Protein AF-A0A6V7L9M3-F1 (afdb_monomer)

Sequence (61 aa):
ATDKHGITTLLAAIWEGHTNCVKTLLEKGANPDGLTPDGVSYLDAAEKDEIKNLLRANAVH

Radius of gyration: 10.23 Å; Cα contacts (8 Å, |Δi|>4): 77; chains: 1; bounding box: 22×22×28 Å

Organism: NCBI:txid1563983

Solvent-accessible surface area (backbone atoms only — not comparable to full-atom v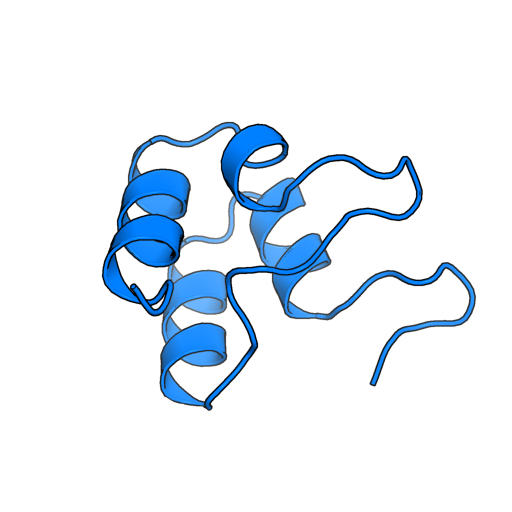alues): 3603 Å² total; per-residue (Å²): 122,58,49,101,71,53,48,34,72,57,54,54,24,39,70,72,63,36,53,70,54,37,52,55,39,45,77,72,66,47,74,44,83,39,60,44,77,88,69,43,42,46,55,74,61,27,83,49,67,69,49,31,51,53,33,59,73,64,42,83,130

Secondary structure (DSSP, 8-state):
-B-TTS-BHHHHHHHTT-HHHHHHHHHTT--SS-B-TTS-BHHHH--SHHHHHHHHHHS--

pLDDT: mean 87.89, std 9.63, range [53.62, 94.94]

InterPro domains:
  IPR002110 Ankyrin repeat [PF00023] (5-33)
  IPR002110 Ankyrin repeat [PS50088] (5-37)
  IPR002110 Ankyrin repeat [SM00248] (5-34)
  IPR036770 Ankyrin repeat-containing domain superfamily [G3DSA:1.25.40.20] (1-60)
  IPR036770 Ankyrin repeat-containing domain superfamily [SSF48403] (1-55)

Foldseek 3Di:
DAPPLRHDQLLVCQQVVVLVSNLVCLVVVNQLQDAHSVRHGSLRNHPDPSSNVSSVVSHDD

Structure (mmCIF, N/CA/C/O backbone):
data_AF-A0A6V7L9M3-F1
#
_entry.id   AF-A0A6V7L9M3-F1
#
loop_
_atom_site.group_PDB
_atom_site.id
_atom_site.type_symbol
_atom_site.label_atom_id
_atom_site.label_alt_id
_atom_site.label_comp_id
_atom_site.label_asym_id
_atom_site.label_entity_id
_atom_site.label_seq_id
_atom_site.pdbx_PDB_ins_code
_atom_site.Cartn_x
_atom_site.Cartn_y
_atom_site.Cartn_z
_atom_site.occupancy
_atom_site.B_iso_or_equiv
_atom_site.auth_seq_id
_atom_site.auth_comp_id
_atom_site.auth_asym_id
_atom_site.auth_atom_id
_atom_site.pdbx_PDB_model_num
ATOM 1 N N . ALA A 1 1 ? -9.220 -5.167 -11.206 1.00 53.97 1 ALA A N 1
ATOM 2 C CA . ALA A 1 1 ? -8.596 -5.439 -12.515 1.00 53.97 1 ALA A CA 1
ATOM 3 C C . ALA A 1 1 ? -7.154 -4.955 -12.457 1.00 53.97 1 ALA A C 1
ATOM 5 O O . ALA A 1 1 ? -6.928 -3.874 -11.923 1.00 53.97 1 ALA A O 1
ATOM 6 N N . THR A 1 2 ? -6.200 -5.767 -12.901 1.00 62.19 2 THR A N 1
ATOM 7 C CA . THR A 1 2 ? -4.789 -5.386 -13.062 1.00 62.19 2 THR A CA 1
ATOM 8 C C . THR A 1 2 ? -4.580 -4.808 -14.460 1.00 62.19 2 THR A C 1
ATOM 10 O O . THR A 1 2 ? -5.228 -5.256 -15.405 1.00 62.19 2 THR A O 1
ATOM 13 N N . ASP A 1 3 ? -3.704 -3.813 -14.601 1.00 69.25 3 ASP A N 1
ATOM 14 C CA . ASP A 1 3 ? -3.279 -3.339 -15.925 1.00 69.25 3 ASP A CA 1
ATOM 15 C C . ASP A 1 3 ? -2.378 -4.391 -16.612 1.00 69.25 3 ASP A C 1
ATOM 17 O O . ASP A 1 3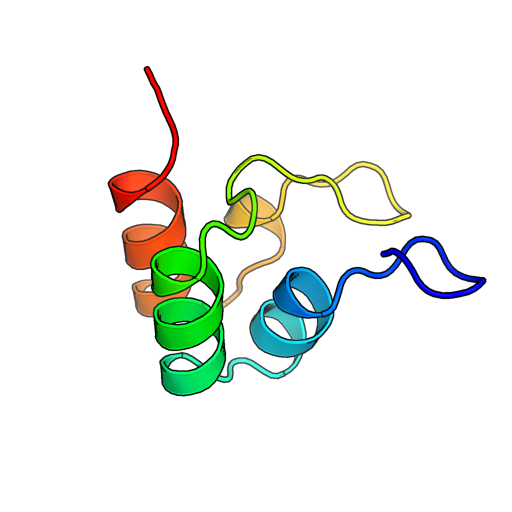 ? -1.974 -5.377 -15.991 1.00 69.25 3 ASP A O 1
ATOM 21 N N . LYS A 1 4 ? -2.015 -4.183 -17.883 1.00 72.25 4 LYS A N 1
ATOM 22 C CA . LYS A 1 4 ? -1.116 -5.033 -18.698 1.00 72.25 4 LYS A CA 1
ATOM 23 C C . LYS A 1 4 ? 0.232 -5.382 -18.042 1.00 72.25 4 LYS A C 1
ATOM 25 O O . LYS A 1 4 ? 0.909 -6.300 -18.492 1.00 72.25 4 LYS A O 1
ATOM 30 N N . HIS A 1 5 ? 0.615 -4.656 -16.992 1.00 68.56 5 HIS A N 1
ATOM 31 C CA . HIS A 1 5 ? 1.826 -4.869 -16.196 1.00 68.56 5 HIS A CA 1
ATOM 32 C C . HIS A 1 5 ? 1.582 -5.621 -14.877 1.00 68.56 5 HIS A C 1
ATOM 34 O O . HIS A 1 5 ? 2.491 -5.724 -14.065 1.00 68.56 5 HIS A O 1
ATOM 40 N N . GLY A 1 6 ? 0.364 -6.105 -14.610 1.00 73.44 6 GLY A N 1
ATOM 41 C CA . GLY A 1 6 ? 0.017 -6.725 -13.325 1.00 73.44 6 GLY A CA 1
ATOM 42 C C . GLY A 1 6 ? -0.180 -5.718 -12.185 1.00 73.44 6 GLY A C 1
ATOM 43 O O . GLY A 1 6 ? -0.409 -6.112 -11.046 1.00 73.44 6 GLY A O 1
ATOM 44 N N . ILE A 1 7 ? -0.128 -4.416 -12.478 1.00 80.31 7 ILE A N 1
ATOM 45 C CA . ILE A 1 7 ? -0.276 -3.353 -11.481 1.00 80.31 7 ILE A CA 1
ATOM 46 C C . ILE A 1 7 ? -1.761 -3.163 -11.169 1.00 80.31 7 ILE A C 1
ATOM 48 O O . ILE A 1 7 ? -2.576 -2.924 -12.065 1.00 80.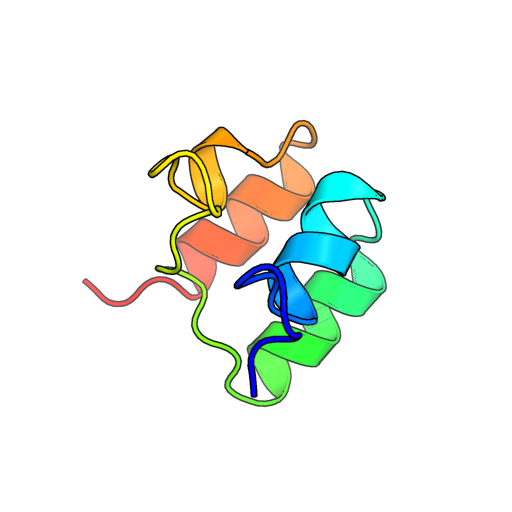31 7 ILE A O 1
ATOM 52 N N . THR A 1 8 ? -2.126 -3.273 -9.893 1.00 87.31 8 THR A N 1
ATOM 53 C CA . THR A 1 8 ? -3.466 -2.911 -9.418 1.00 87.31 8 THR A CA 1
ATOM 54 C C . THR A 1 8 ? -3.544 -1.415 -9.130 1.00 87.31 8 THR A C 1
ATOM 56 O O . THR A 1 8 ? -2.545 -0.759 -8.837 1.00 87.31 8 THR A O 1
ATOM 59 N N . THR A 1 9 ? -4.760 -0.870 -9.134 1.00 90.00 9 THR A N 1
ATOM 60 C CA . THR A 1 9 ? -5.003 0.518 -8.710 1.00 90.00 9 THR A CA 1
ATOM 61 C C . THR A 1 9 ? -4.519 0.776 -7.278 1.00 90.00 9 THR A C 1
ATOM 63 O O . THR A 1 9 ? -4.036 1.866 -6.985 1.00 90.00 9 THR A O 1
ATOM 66 N N . LEU A 1 10 ? -4.608 -0.231 -6.398 1.00 91.25 10 LEU A N 1
ATOM 67 C CA . LEU A 1 10 ? -4.093 -0.150 -5.032 1.00 91.25 10 LEU A CA 1
ATOM 68 C C . LEU A 1 10 ? -2.566 -0.045 -5.014 1.00 91.25 10 LEU A C 1
ATOM 70 O O . LEU A 1 10 ? -2.042 0.835 -4.340 1.00 91.25 10 LEU A O 1
ATOM 74 N N . LEU A 1 11 ? -1.864 -0.869 -5.797 1.00 92.00 11 LEU A N 1
ATOM 75 C CA . LEU A 1 11 ? -0.405 -0.815 -5.898 1.00 92.00 11 LEU A CA 1
ATOM 76 C C . LEU A 1 11 ? 0.094 0.544 -6.396 1.00 92.00 11 LEU A C 1
ATOM 78 O O . LEU A 1 11 ? 1.013 1.104 -5.809 1.00 92.00 11 LEU A O 1
ATOM 82 N N . ALA A 1 12 ? -0.538 1.100 -7.431 1.00 92.06 12 ALA A N 1
ATOM 83 C CA . ALA A 1 12 ? -0.180 2.429 -7.921 1.00 92.06 12 ALA A CA 1
ATOM 84 C C . ALA A 1 12 ? -0.319 3.490 -6.813 1.00 92.06 12 ALA A C 1
ATOM 86 O O . ALA A 1 12 ? 0.584 4.291 -6.605 1.00 92.06 12 ALA A O 1
ATOM 87 N N . ALA A 1 13 ? -1.407 3.454 -6.036 1.00 93.56 13 ALA A N 1
ATOM 88 C CA . ALA A 1 13 ? -1.588 4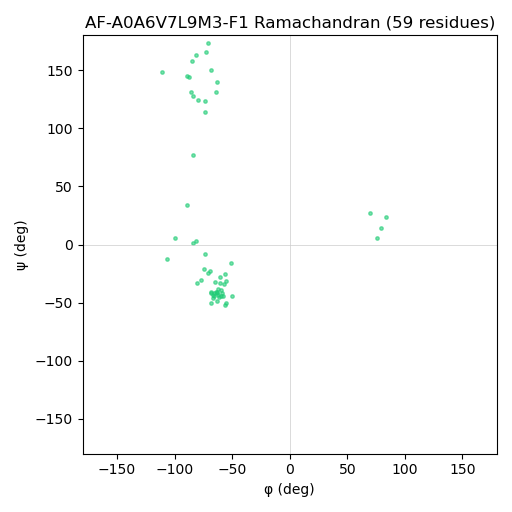.372 -4.912 1.00 93.56 13 ALA A CA 1
ATOM 89 C C . ALA A 1 13 ? -0.553 4.169 -3.787 1.00 93.56 13 ALA A C 1
ATOM 91 O O . ALA A 1 13 ? -0.188 5.138 -3.121 1.00 93.56 13 ALA A O 1
ATOM 92 N N . ILE A 1 14 ? -0.083 2.935 -3.574 1.00 93.94 14 ILE A N 1
ATOM 93 C CA . I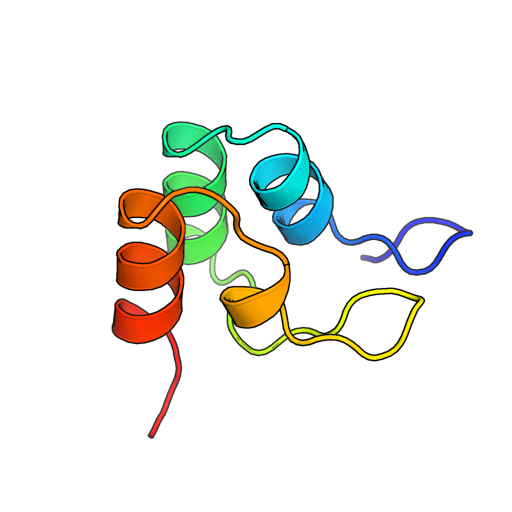LE A 1 14 ? 0.971 2.613 -2.603 1.00 93.94 14 ILE A CA 1
ATOM 94 C C . ILE A 1 14 ? 2.315 3.200 -3.045 1.00 93.94 14 ILE A C 1
ATOM 96 O O . ILE A 1 14 ? 2.945 3.894 -2.250 1.00 93.94 14 ILE A O 1
ATOM 100 N N . TRP A 1 15 ? 2.727 2.964 -4.295 1.00 91.44 15 TRP A N 1
ATOM 101 C CA . TRP A 1 15 ? 3.997 3.463 -4.840 1.00 91.44 15 TRP A CA 1
ATOM 102 C C . TRP A 1 15 ? 4.054 4.984 -4.916 1.00 91.44 15 TRP A C 1
ATOM 104 O O . TRP A 1 15 ? 5.055 5.581 -4.538 1.00 91.44 15 TRP A O 1
ATOM 114 N N . GLU A 1 16 ? 2.955 5.622 -5.311 1.00 91.75 16 GLU A N 1
ATOM 115 C CA . GLU A 1 16 ? 2.857 7.086 -5.321 1.00 91.75 16 GLU A CA 1
ATOM 116 C C . GLU A 1 16 ? 2.727 7.669 -3.895 1.00 91.75 16 GLU A C 1
ATOM 118 O O . GLU A 1 16 ? 2.765 8.882 -3.686 1.00 91.75 16 GLU A O 1
ATOM 123 N N . GLY A 1 17 ? 2.549 6.826 -2.869 1.00 92.00 17 GLY A N 1
ATOM 124 C CA . GLY A 1 17 ? 2.429 7.264 -1.481 1.00 92.00 17 GLY A CA 1
ATOM 125 C C . GLY A 1 17 ? 1.126 8.017 -1.181 1.00 92.00 17 GLY A C 1
ATOM 126 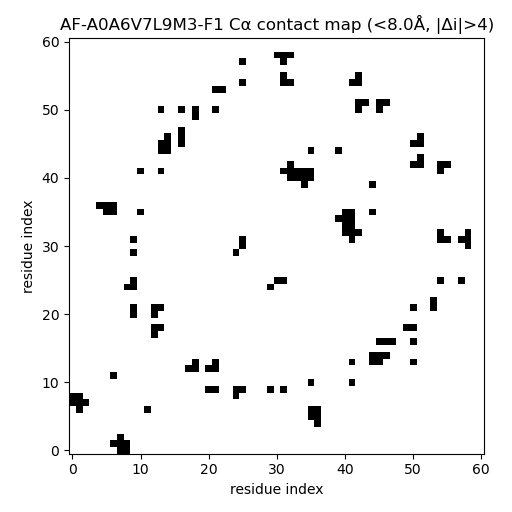O O . GLY A 1 17 ? 1.093 8.860 -0.274 1.00 92.00 17 GLY A O 1
ATOM 127 N N . HIS A 1 18 ? 0.061 7.736 -1.934 1.00 94.94 18 HIS A N 1
ATOM 128 C CA . HIS A 1 18 ? -1.251 8.372 -1.832 1.00 94.94 18 HIS A CA 1
ATOM 129 C C . HIS A 1 18 ? -2.115 7.709 -0.747 1.00 94.94 18 HIS A C 1
ATOM 131 O O . HIS A 1 18 ? -3.058 6.972 -1.049 1.00 94.94 18 HIS A O 1
ATOM 137 N N . THR A 1 19 ? -1.841 8.006 0.528 1.00 94.31 19 THR A N 1
ATOM 138 C CA . THR A 1 19 ? -2.542 7.414 1.688 1.00 94.31 19 THR A CA 1
ATOM 139 C C . THR A 1 19 ? -4.071 7.478 1.569 1.00 94.31 19 THR A C 1
ATOM 141 O O . THR A 1 19 ? -4.754 6.483 1.803 1.00 94.31 19 THR A O 1
ATOM 144 N N . ASN A 1 20 ? -4.625 8.624 1.154 1.00 94.44 20 ASN A N 1
ATOM 145 C CA . ASN A 1 20 ? -6.075 8.788 1.006 1.00 94.44 20 ASN A CA 1
ATOM 146 C C . ASN A 1 20 ? -6.656 7.847 -0.058 1.00 94.44 20 ASN A C 1
ATOM 148 O O . ASN A 1 20 ? -7.700 7.240 0.165 1.00 94.44 20 ASN A O 1
ATOM 152 N N . CYS A 1 21 ? -5.966 7.684 -1.191 1.00 94.69 21 CYS A N 1
ATOM 153 C CA . CYS A 1 21 ? -6.387 6.759 -2.239 1.00 94.69 21 CYS A CA 1
ATOM 154 C C . CYS A 1 21 ? -6.312 5.310 -1.757 1.00 94.69 21 CYS A C 1
ATOM 156 O O . CYS A 1 21 ? -7.263 4.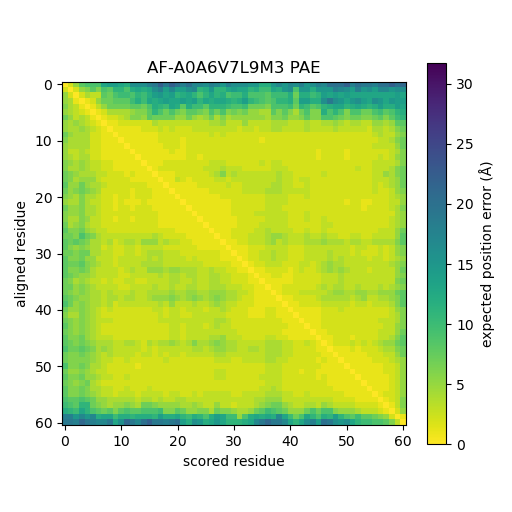564 -1.974 1.00 94.69 21 CYS A O 1
ATOM 158 N N . VAL A 1 22 ? -5.231 4.927 -1.066 1.00 94.38 22 VAL A N 1
ATOM 159 C CA . VAL A 1 22 ? -5.091 3.595 -0.454 1.00 94.38 22 VAL A CA 1
ATOM 160 C C . VAL A 1 22 ? -6.271 3.317 0.473 1.00 94.38 22 VAL A C 1
ATOM 162 O O . VAL A 1 22 ? -6.944 2.304 0.311 1.00 94.38 22 VAL A O 1
ATOM 165 N N . LYS A 1 23 ? -6.583 4.246 1.382 1.00 94.31 23 LYS A N 1
ATOM 166 C CA . LYS A 1 23 ? -7.715 4.120 2.305 1.00 94.31 23 LYS A CA 1
ATOM 167 C C . LYS A 1 23 ? -9.037 3.911 1.564 1.00 94.31 23 LYS A C 1
ATOM 169 O O . LYS A 1 23 ? -9.734 2.941 1.837 1.00 94.31 23 LYS A O 1
ATOM 174 N N . THR A 1 24 ? -9.362 4.772 0.598 1.00 94.62 24 THR A N 1
ATOM 175 C CA . THR A 1 24 ? -10.610 4.651 -0.173 1.00 94.62 24 THR A CA 1
ATOM 176 C C . THR A 1 24 ? -10.674 3.345 -0.962 1.00 94.62 24 THR A C 1
ATOM 178 O O . THR A 1 24 ? -11.738 2.742 -1.057 1.00 94.62 24 THR A O 1
ATOM 181 N N . LEU A 1 25 ? -9.559 2.880 -1.528 1.00 92.88 25 LEU A N 1
ATOM 182 C CA . LEU A 1 25 ? -9.517 1.618 -2.267 1.00 92.88 25 LEU A CA 1
ATOM 183 C C . LEU A 1 25 ? -9.761 0.424 -1.338 1.00 92.88 25 LEU A C 1
ATOM 185 O O . LEU A 1 25 ? -10.561 -0.444 -1.681 1.00 92.88 25 LEU A O 1
ATOM 189 N N . LEU A 1 26 ? -9.146 0.409 -0.154 1.00 92.44 26 LEU A N 1
ATOM 190 C CA . LEU A 1 26 ? -9.385 -0.620 0.862 1.00 92.44 26 LEU A CA 1
ATOM 191 C C . LEU A 1 26 ? -10.845 -0.613 1.340 1.00 92.44 26 LEU A C 1
ATOM 193 O O . LEU A 1 26 ? -11.481 -1.661 1.366 1.00 92.44 26 LEU A O 1
ATOM 197 N N . GLU A 1 27 ? -11.430 0.564 1.588 1.00 91.56 27 GLU A N 1
ATOM 198 C CA . GLU A 1 27 ? -12.858 0.711 1.926 1.00 91.56 27 GLU A CA 1
ATOM 199 C C . GLU A 1 27 ? -13.794 0.201 0.816 1.00 91.56 27 GLU A C 1
ATOM 201 O O . GLU A 1 27 ? -14.911 -0.242 1.083 1.00 91.56 27 GLU A O 1
ATOM 206 N N . LYS A 1 28 ? -13.350 0.242 -0.446 1.00 91.38 28 LYS A N 1
ATOM 207 C CA . LYS A 1 28 ? -14.072 -0.320 -1.597 1.00 91.38 28 LYS A CA 1
ATOM 208 C C . LYS A 1 28 ? -13.878 -1.832 -1.761 1.00 91.38 28 LYS A C 1
ATOM 210 O O . LYS A 1 28 ? -14.400 -2.392 -2.724 1.00 91.38 28 LYS A O 1
ATOM 215 N N . GLY A 1 29 ? -13.162 -2.489 -0.849 1.00 88.38 29 GLY A N 1
ATOM 216 C CA . GLY A 1 29 ? -12.881 -3.922 -0.895 1.00 88.38 29 GLY A CA 1
ATOM 217 C C . GLY A 1 29 ? -11.684 -4.287 -1.773 1.00 88.38 29 GLY A C 1
ATOM 218 O O . GLY A 1 29 ? -11.617 -5.407 -2.278 1.00 88.38 29 GLY A O 1
ATOM 219 N N . ALA A 1 30 ? -10.750 -3.358 -2.009 1.00 90.62 30 ALA A N 1
ATOM 220 C CA . ALA A 1 30 ? -9.476 -3.717 -2.623 1.00 90.62 30 ALA A CA 1
ATOM 221 C C . ALA A 1 30 ? -8.709 -4.680 -1.709 1.00 90.62 30 ALA A C 1
ATOM 223 O O . ALA A 1 30 ? -8.682 -4.491 -0.497 1.00 90.62 30 ALA A O 1
ATOM 224 N N . ASN A 1 31 ? -8.069 -5.688 -2.301 1.00 89.06 31 ASN A N 1
ATOM 225 C CA . ASN A 1 31 ? -7.295 -6.673 -1.555 1.00 89.06 31 ASN A CA 1
ATOM 226 C C . ASN A 1 31 ? -5.971 -6.058 -1.047 1.00 89.06 31 ASN A C 1
ATOM 228 O O . ASN A 1 31 ? -5.125 -5.738 -1.890 1.00 89.06 31 ASN A O 1
ATOM 232 N N . PRO A 1 32 ? -5.766 -5.907 0.276 1.00 91.38 32 PRO A N 1
ATOM 233 C CA . PRO A 1 32 ? -4.506 -5.420 0.840 1.00 91.38 32 PRO A CA 1
ATOM 234 C C . PRO A 1 32 ? -3.363 -6.433 0.727 1.00 91.38 32 PRO A C 1
ATOM 236 O O . PRO A 1 32 ? -2.209 -6.019 0.671 1.00 91.38 32 PRO A O 1
ATOM 239 N N . ASP A 1 33 ? -3.669 -7.729 0.627 1.00 90.25 33 ASP A N 1
ATOM 240 C CA . ASP A 1 33 ? -2.690 -8.826 0.615 1.00 90.25 33 ASP A CA 1
ATOM 241 C C . ASP A 1 33 ? -2.213 -9.163 -0.807 1.00 90.25 33 ASP A C 1
ATOM 243 O O . ASP A 1 33 ? -1.980 -10.315 -1.176 1.00 90.25 33 ASP A O 1
ATOM 247 N N . GLY A 1 34 ? -2.122 -8.139 -1.657 1.00 88.25 34 GLY A N 1
ATOM 248 C CA . GLY A 1 34 ? -1.641 -8.276 -3.024 1.00 88.25 34 GLY A CA 1
ATOM 249 C C . GLY A 1 34 ? -0.115 -8.285 -3.129 1.00 88.25 34 GLY A C 1
ATOM 250 O O . GLY A 1 34 ? 0.611 -7.851 -2.230 1.00 88.25 34 GLY A O 1
ATOM 251 N N . LEU A 1 35 ? 0.363 -8.758 -4.281 1.00 89.94 35 LEU A N 1
ATOM 252 C CA . LEU A 1 35 ? 1.776 -8.757 -4.654 1.00 89.94 35 LEU A CA 1
ATOM 253 C C . LEU A 1 35 ? 2.032 -7.767 -5.795 1.00 89.94 35 LEU A C 1
ATOM 255 O O . LEU A 1 35 ? 1.166 -7.535 -6.648 1.00 89.94 35 LEU A O 1
ATOM 259 N N . THR A 1 36 ? 3.224 -7.178 -5.808 1.00 89.69 36 THR A N 1
ATOM 260 C CA . THR A 1 36 ? 3.750 -6.397 -6.929 1.00 89.69 36 THR A CA 1
ATOM 261 C C . THR A 1 36 ? 4.148 -7.318 -8.089 1.00 89.69 36 THR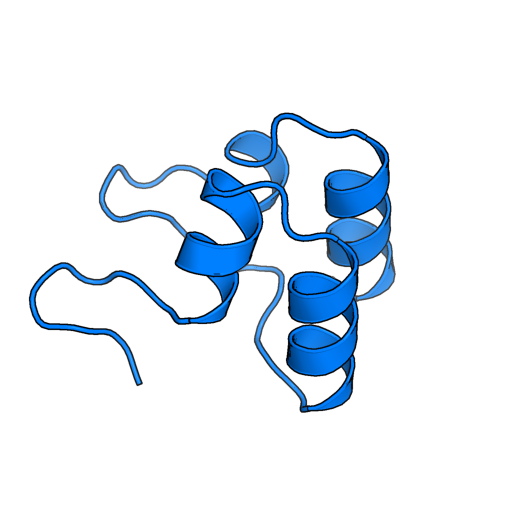 A C 1
ATOM 263 O O . THR A 1 36 ? 4.285 -8.529 -7.894 1.00 89.69 36 THR A O 1
ATOM 266 N N . PRO A 1 37 ? 4.379 -6.773 -9.299 1.00 87.94 37 PRO A N 1
ATOM 267 C CA . PRO A 1 37 ? 4.912 -7.547 -10.421 1.00 87.94 37 PRO A CA 1
ATOM 268 C C . PRO A 1 37 ? 6.250 -8.242 -10.120 1.00 87.94 37 PRO A C 1
ATOM 270 O O . PRO A 1 37 ? 6.535 -9.284 -10.703 1.00 87.94 37 PRO A O 1
ATOM 273 N N . ASP A 1 38 ? 7.031 -7.708 -9.177 1.00 87.69 38 ASP A N 1
ATOM 274 C CA . ASP A 1 38 ? 8.306 -8.278 -8.722 1.00 87.69 38 ASP A CA 1
ATOM 275 C C . ASP A 1 38 ? 8.135 -9.372 -7.648 1.00 87.69 38 ASP A C 1
ATOM 277 O O . ASP A 1 38 ? 9.118 -9.908 -7.140 1.00 87.69 38 ASP A O 1
ATOM 281 N N . GLY A 1 39 ? 6.894 -9.702 -7.271 1.00 89.56 39 GLY A N 1
ATOM 282 C CA . GLY A 1 39 ? 6.588 -10.694 -6.236 1.00 89.56 39 GLY A CA 1
ATOM 283 C C . GLY A 1 39 ? 6.741 -10.180 -4.801 1.00 89.56 39 GLY A C 1
ATOM 284 O O . GLY A 1 39 ? 6.757 -10.979 -3.868 1.00 89.56 39 GLY A O 1
ATOM 285 N N . VAL A 1 40 ? 6.842 -8.863 -4.609 1.00 91.38 40 VAL A N 1
ATOM 286 C CA . VAL A 1 40 ? 6.948 -8.225 -3.288 1.00 91.38 40 VAL A CA 1
ATOM 287 C C . VAL A 1 40 ? 5.550 -7.959 -2.731 1.00 91.38 40 VAL A C 1
ATOM 289 O O . VAL A 1 40 ? 4.639 -7.630 -3.488 1.00 91.38 40 VAL A O 1
ATOM 292 N N . SER A 1 41 ? 5.339 -8.087 -1.421 1.00 92.19 41 SER A N 1
ATOM 293 C CA . SER A 1 41 ? 4.033 -7.772 -0.829 1.00 92.19 41 SER A CA 1
ATOM 294 C C . SER A 1 41 ? 3.733 -6.272 -0.892 1.00 92.19 41 SER A C 1
ATOM 296 O O . SER A 1 41 ? 4.637 -5.440 -0.829 1.00 92.19 41 SER A O 1
ATOM 298 N N . TYR A 1 42 ? 2.457 -5.891 -0.977 1.00 92.38 42 TYR A N 1
ATOM 299 C CA . TYR A 1 42 ? 2.049 -4.479 -0.892 1.00 92.38 42 TYR A CA 1
ATOM 300 C C . TYR A 1 42 ? 2.540 -3.796 0.384 1.00 92.38 42 TYR A C 1
ATOM 302 O O . TYR A 1 42 ? 2.853 -2.606 0.371 1.00 92.38 42 TYR A O 1
ATOM 310 N N . LEU A 1 43 ? 2.653 -4.560 1.467 1.00 92.38 43 LEU A N 1
ATOM 311 C CA . LEU A 1 43 ? 3.160 -4.088 2.744 1.00 92.38 43 LEU A CA 1
ATOM 312 C C . LEU A 1 43 ? 4.655 -3.746 2.692 1.00 92.38 43 LEU A C 1
ATOM 314 O O . LEU A 1 43 ? 5.065 -2.731 3.253 1.00 92.38 43 LEU A O 1
ATOM 318 N N . ASP A 1 44 ? 5.448 -4.572 2.009 1.00 92.69 44 ASP A N 1
ATOM 319 C CA . ASP A 1 44 ? 6.889 -4.358 1.834 1.00 92.69 44 ASP A CA 1
ATOM 320 C C . ASP A 1 44 ? 7.186 -3.291 0.773 1.00 92.69 44 ASP A C 1
ATOM 322 O O . ASP A 1 44 ? 8.166 -2.560 0.888 1.00 92.69 44 ASP A O 1
ATOM 326 N N . ALA A 1 45 ? 6.322 -3.164 -0.238 1.00 92.25 45 ALA A N 1
ATOM 327 C CA . ALA A 1 45 ? 6.425 -2.145 -1.281 1.00 92.25 45 ALA A CA 1
ATOM 328 C C . ALA A 1 45 ? 6.030 -0.737 -0.801 1.00 92.25 45 ALA A C 1
ATOM 330 O O . ALA A 1 45 ? 6.392 0.255 -1.432 1.00 92.25 45 ALA A O 1
ATOM 331 N N . ALA A 1 46 ? 5.264 -0.631 0.287 1.00 92.62 46 ALA A N 1
ATOM 332 C CA . ALA A 1 46 ? 4.893 0.649 0.867 1.00 92.62 46 ALA A CA 1
ATOM 333 C C . ALA A 1 46 ? 6.090 1.287 1.584 1.00 92.62 46 ALA A C 1
ATOM 335 O O . ALA A 1 46 ? 6.623 0.723 2.534 1.00 92.62 46 ALA A O 1
ATOM 336 N N . GLU A 1 47 ? 6.475 2.506 1.208 1.00 89.25 47 GLU A N 1
ATOM 337 C CA . GLU A 1 47 ? 7.539 3.226 1.926 1.00 89.25 47 GLU A CA 1
ATOM 338 C C . GLU A 1 47 ? 7.021 3.902 3.205 1.00 89.25 47 GLU A C 1
ATOM 340 O O . GLU A 1 47 ? 7.724 3.963 4.214 1.00 89.25 47 GLU A O 1
ATOM 345 N N . LYS A 1 48 ? 5.766 4.369 3.198 1.00 92.88 48 LYS A N 1
ATOM 346 C CA . LYS A 1 48 ? 5.155 5.092 4.324 1.00 92.88 48 LYS A CA 1
ATOM 347 C C . LYS A 1 48 ? 4.555 4.147 5.359 1.00 92.88 48 LYS A C 1
ATOM 349 O O . LYS A 1 48 ? 3.710 3.314 5.029 1.00 92.88 48 LYS A O 1
ATOM 354 N N . ASP A 1 49 ? 4.876 4.377 6.629 1.00 92.75 49 ASP A N 1
ATOM 355 C CA . ASP A 1 49 ? 4.309 3.611 7.747 1.00 92.75 49 ASP A CA 1
ATOM 356 C C . ASP A 1 49 ? 2.784 3.726 7.839 1.00 92.75 49 ASP A C 1
ATOM 358 O O . ASP A 1 49 ? 2.103 2.763 8.176 1.00 92.75 49 ASP A O 1
ATOM 362 N N . GLU A 1 50 ? 2.219 4.873 7.467 1.00 94.12 50 GLU A N 1
ATOM 363 C CA . GLU A 1 50 ? 0.769 5.076 7.457 1.00 94.12 50 GLU A CA 1
ATOM 364 C C . GLU A 1 50 ? 0.063 4.141 6.460 1.00 94.12 50 GLU A C 1
ATOM 366 O O . GLU A 1 50 ? -0.953 3.528 6.788 1.00 94.12 50 GLU A O 1
ATOM 371 N N . ILE A 1 51 ? 0.648 3.949 5.272 1.00 94.31 51 ILE A N 1
ATOM 372 C CA . ILE A 1 51 ? 0.144 3.008 4.264 1.00 94.31 51 ILE A CA 1
ATOM 373 C C . ILE A 1 51 ? 0.313 1.570 4.759 1.00 94.31 51 ILE A C 1
ATOM 375 O O . ILE A 1 51 ? -0.621 0.778 4.647 1.00 94.31 51 ILE A O 1
ATOM 379 N N . LYS A 1 52 ? 1.453 1.238 5.380 1.00 94.12 52 LYS A N 1
ATOM 380 C CA . LYS A 1 52 ? 1.666 -0.088 5.982 1.00 94.12 52 LYS A CA 1
ATOM 381 C C . LYS A 1 52 ? 0.625 -0.408 7.049 1.00 94.12 52 LYS A C 1
ATOM 383 O O . LYS A 1 52 ? 0.128 -1.530 7.106 1.00 94.12 52 LYS A O 1
ATOM 388 N N . ASN A 1 53 ? 0.286 0.572 7.882 1.00 93.81 53 ASN A N 1
ATOM 389 C CA . ASN A 1 53 ? -0.724 0.421 8.923 1.00 93.81 53 ASN A CA 1
ATOM 390 C C . ASN A 1 53 ? -2.115 0.204 8.326 1.00 93.81 53 ASN A C 1
ATOM 392 O O . ASN A 1 53 ? -2.839 -0.666 8.801 1.00 93.81 53 ASN A O 1
ATOM 396 N N . LEU A 1 54 ? -2.471 0.932 7.262 1.00 93.06 54 LEU A N 1
ATOM 397 C CA . LEU A 1 54 ? -3.731 0.717 6.547 1.00 93.06 54 LEU A CA 1
ATOM 398 C C . LEU A 1 54 ? -3.812 -0.685 5.939 1.00 93.06 54 LEU A C 1
ATOM 400 O O . LEU A 1 54 ? -4.834 -1.348 6.090 1.00 93.06 54 LEU A O 1
ATOM 404 N N . LEU A 1 55 ? -2.741 -1.154 5.296 1.00 92.44 55 LEU A N 1
ATOM 405 C CA . LEU A 1 55 ? -2.691 -2.497 4.721 1.00 92.44 55 LEU A CA 1
ATOM 406 C C . LEU A 1 55 ? -2.806 -3.568 5.810 1.00 92.44 55 LEU A C 1
ATOM 408 O O . LEU A 1 55 ? -3.678 -4.422 5.714 1.00 92.44 55 LEU A O 1
ATOM 412 N N . ARG A 1 56 ? -2.026 -3.470 6.898 1.00 91.12 56 ARG A N 1
ATOM 413 C CA . ARG A 1 56 ? -2.119 -4.397 8.043 1.00 91.12 56 ARG A CA 1
ATOM 414 C C . ARG A 1 56 ? -3.492 -4.413 8.702 1.00 91.12 56 ARG A C 1
ATOM 416 O O . ARG A 1 56 ? -3.942 -5.472 9.113 1.00 91.12 56 ARG A O 1
ATOM 423 N N . ALA A 1 57 ? -4.140 -3.258 8.832 1.00 89.94 57 ALA A N 1
ATOM 424 C CA . ALA A 1 57 ? -5.455 -3.162 9.461 1.00 89.94 57 ALA A CA 1
ATOM 425 C C . ALA A 1 57 ? -6.569 -3.808 8.623 1.00 89.94 57 ALA A C 1
ATOM 427 O O . ALA A 1 57 ? -7.611 -4.151 9.173 1.00 89.94 57 ALA A O 1
ATOM 428 N N . ASN A 1 58 ? -6.364 -3.945 7.309 1.00 87.19 58 ASN A N 1
ATOM 429 C CA . ASN A 1 58 ? -7.337 -4.531 6.387 1.00 87.19 58 ASN A CA 1
ATOM 430 C C . ASN A 1 58 ? -6.944 -5.944 5.917 1.00 87.19 58 ASN A C 1
ATOM 432 O O . ASN A 1 58 ? -7.780 -6.626 5.327 1.00 87.19 58 ASN A O 1
ATOM 436 N N . ALA A 1 59 ? -5.702 -6.376 6.158 1.00 81.50 59 ALA A N 1
ATOM 437 C CA . ALA A 1 59 ? -5.234 -7.736 5.908 1.00 81.50 59 ALA A CA 1
ATOM 438 C C . ALA A 1 59 ? -5.994 -8.728 6.796 1.00 81.50 59 ALA A C 1
ATOM 440 O O . ALA A 1 59 ? -6.141 -8.518 8.004 1.00 81.50 59 ALA A O 1
ATOM 441 N N . VAL 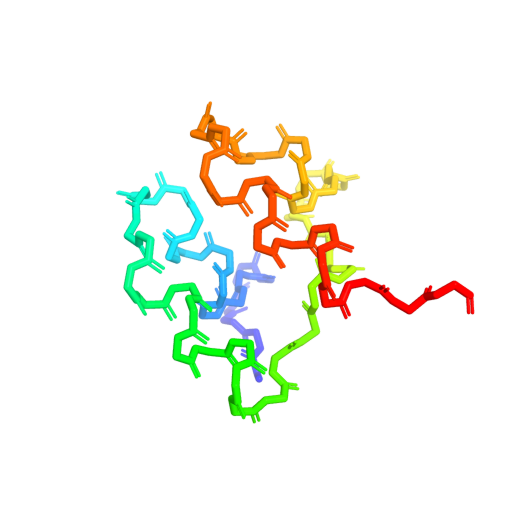A 1 60 ? -6.507 -9.800 6.195 1.00 67.56 60 VAL A N 1
ATOM 442 C CA . VAL A 1 60 ? -7.314 -10.800 6.907 1.00 67.56 60 VAL A CA 1
ATOM 443 C C . VAL A 1 60 ? -6.370 -11.807 7.575 1.00 67.56 60 VAL A C 1
ATOM 445 O O . VAL A 1 60 ? -5.480 -12.337 6.915 1.00 67.56 60 VAL A O 1
ATOM 448 N N . HIS A 1 61 ? -6.543 -12.042 8.883 1.00 53.62 61 HIS A N 1
ATOM 449 C CA . HIS A 1 61 ? -5.870 -13.126 9.621 1.00 53.62 61 HIS A CA 1
ATOM 450 C C . HIS A 1 61 ? -6.399 -14.505 9.218 1.00 53.62 61 HIS A C 1
ATOM 452 O O . HIS A 1 61 ? -7.635 -14.629 9.052 1.00 53.62 61 HIS A O 1
#

Mean predicted aligned error: 4.04 Å

Nearest PDB structures (foldseek):
  7df7-assembly2_B  TM=9.615E-01  e=4.482E-04  Homo sapiens
  8k48-assembly1_D  TM=8.632E-01  e=3.985E-03  Arabidopsis thaliana
  5gp7-assembly1_A  TM=9.069E-01  e=1.639E-02  Homo sapiens
  5jhq-assembly4_D  TM=8.890E-01  e=9.292E-02  Homo sapiens
  7vxw-assembly1_A  TM=8.470E-01  e=1.884E-01  Homo sapiens